Protein AF-A0AAN7Z138-F1 (afdb_monomer)

Nearest PDB structures (foldseek):
  6t9k-assembly1_I  TM=9.105E-01  e=2.725E-05  Saccharomyces cerevisiae S288C
  6t9i-assembly1_I  TM=9.105E-01  e=2.725E-05  Saccharomyces cerevisiae S288C
  7edx-assembly1_l  TM=8.128E-01  e=2.389E-03  Homo sapiens
  1h3o-assembly2_D  TM=9.743E-01  e=6.381E-02  Homo sapiens

Secondary structure (DSSP, 8-state):
-HHHHHHHTT-SS--HHHHHHHHHHHS----TT---GGG---------HHHHHHHHHHHHHHHHTTSS--

Sequence (70 aa):
MACRLAKERGSKVLEIRDIQLVLERVYNIRIPGYTSDELRTVRKVQPSPNWIAKMSAIQAAKVTSGKDDK

InterPro domains:
  IPR003228 Transcription initiation factor TFIID subunit 12 domain [PF03847] (2-29)
  IPR009072 Histone-fold [G3DSA:1.10.20.10] (1-31)
  IPR037794 Transcription initiation factor TFIID subunit 12 [PTHR12264] (1-61)

pLDDT: mean 77.16, std 12.81, range [40.88, 89.19]

Radius of gyration: 21.7 Å; Cα contacts (8 Å, |Δi|>4): 28; chains: 1; bounding box: 36×36×59 Å

Structure (mmCIF, N/CA/C/O backbone):
data_AF-A0AAN7Z138-F1
#
_entry.id   AF-A0AAN7Z138-F1
#
loop_
_atom_site.group_PDB
_atom_site.id
_atom_site.type_symbol
_atom_site.label_atom_id
_atom_site.label_alt_id
_atom_site.label_comp_id
_atom_site.label_asym_id
_atom_site.label_entity_id
_atom_site.label_seq_id
_atom_site.pdbx_PDB_ins_code
_atom_site.Cartn_x
_atom_site.Cartn_y
_atom_site.Cartn_z
_atom_site.occupancy
_atom_site.B_iso_or_equiv
_atom_site.auth_seq_id
_atom_site.auth_comp_id
_atom_site.auth_asym_id
_atom_site.auth_atom_id
_atom_site.pdbx_PDB_model_num
ATOM 1 N N . MET A 1 1 ? -10.876 -5.557 1.443 1.00 79.94 1 MET A N 1
ATOM 2 C CA . MET A 1 1 ? -9.416 -5.650 1.197 1.00 79.94 1 MET A CA 1
ATOM 3 C C . MET A 1 1 ? -8.602 -4.980 2.305 1.00 79.94 1 MET A C 1
ATOM 5 O O . MET A 1 1 ? -7.796 -5.670 2.911 1.00 79.94 1 MET A O 1
ATOM 9 N N . ALA A 1 2 ? -8.859 -3.713 2.656 1.00 84.62 2 ALA A N 1
ATOM 10 C CA . ALA A 1 2 ? -8.089 -2.997 3.687 1.00 84.62 2 ALA A CA 1
ATOM 11 C C . ALA A 1 2 ? -8.142 -3.655 5.085 1.00 84.62 2 ALA A C 1
ATOM 13 O O . ALA A 1 2 ? -7.106 -3.897 5.688 1.00 84.62 2 ALA A O 1
ATOM 14 N N . CYS A 1 3 ? -9.316 -4.086 5.565 1.00 85.56 3 CYS A N 1
ATOM 15 C CA . CYS A 1 3 ? -9.414 -4.776 6.864 1.00 85.56 3 CYS A CA 1
ATOM 16 C C . CYS A 1 3 ? -8.658 -6.116 6.909 1.00 85.56 3 CYS A C 1
ATOM 18 O O . CYS A 1 3 ? -8.223 -6.553 7.970 1.00 85.56 3 CYS A O 1
ATOM 20 N N . ARG A 1 4 ? -8.488 -6.777 5.754 1.00 87.88 4 ARG A N 1
ATOM 21 C CA . ARG A 1 4 ? -7.699 -8.011 5.661 1.00 87.88 4 ARG A CA 1
ATOM 22 C C . ARG A 1 4 ? -6.205 -7.713 5.799 1.00 87.88 4 ARG A C 1
ATOM 24 O O . ARG A 1 4 ? -5.526 -8.450 6.498 1.00 87.88 4 ARG A O 1
ATOM 31 N N . LEU A 1 5 ? -5.731 -6.618 5.204 1.00 86.31 5 LEU A N 1
ATOM 32 C CA . LEU A 1 5 ? -4.353 -6.136 5.357 1.00 86.31 5 LEU A CA 1
ATOM 33 C C . LEU A 1 5 ? -4.048 -5.721 6.803 1.00 86.31 5 LEU A C 1
ATOM 35 O O . LEU A 1 5 ? -3.013 -6.112 7.337 1.00 86.31 5 LEU A O 1
ATOM 39 N N . ALA A 1 6 ? -4.989 -5.043 7.471 1.00 86.50 6 ALA A N 1
ATOM 40 C CA . ALA A 1 6 ? -4.864 -4.705 8.891 1.00 86.50 6 ALA A CA 1
ATOM 41 C C . ALA A 1 6 ? -4.675 -5.964 9.752 1.00 86.50 6 ALA A C 1
ATOM 43 O O . ALA A 1 6 ? -3.785 -6.026 10.603 1.00 86.50 6 ALA A O 1
ATOM 44 N N . LYS A 1 7 ? -5.469 -7.003 9.461 1.00 88.12 7 LYS A N 1
ATOM 45 C CA . LYS A 1 7 ? -5.383 -8.303 10.129 1.00 88.12 7 LYS A CA 1
ATOM 46 C C . LYS A 1 7 ? -4.072 -9.038 9.829 1.00 88.12 7 LYS A C 1
ATOM 48 O O . LYS A 1 7 ? -3.510 -9.620 10.748 1.00 88.12 7 LYS A O 1
ATOM 53 N N . GLU A 1 8 ? -3.570 -9.006 8.593 1.00 86.62 8 GLU A N 1
ATOM 54 C CA . GLU A 1 8 ? -2.277 -9.621 8.229 1.00 86.62 8 GLU A CA 1
ATOM 55 C C . GLU A 1 8 ? -1.078 -8.907 8.857 1.00 86.62 8 GLU A C 1
ATOM 57 O O . GLU A 1 8 ? -0.099 -9.557 9.210 1.00 86.62 8 GLU A O 1
ATOM 62 N N . ARG A 1 9 ? -1.177 -7.594 9.094 1.00 84.44 9 ARG A N 1
ATOM 63 C CA . ARG A 1 9 ? -0.204 -6.867 9.923 1.00 84.44 9 ARG A CA 1
ATOM 64 C C . ARG A 1 9 ? -0.253 -7.296 11.400 1.00 84.44 9 ARG A C 1
ATOM 66 O O . ARG A 1 9 ? 0.670 -7.004 12.150 1.00 84.44 9 ARG A O 1
ATOM 73 N N . GLY A 1 10 ? -1.323 -7.965 11.831 1.00 84.12 10 GLY A N 1
ATOM 74 C CA . GLY A 1 10 ? -1.570 -8.297 13.234 1.00 84.12 10 GLY A CA 1
ATOM 75 C C . GLY A 1 10 ? -2.245 -7.172 14.025 1.00 84.12 10 GLY A C 1
ATOM 76 O O . GLY A 1 10 ? -2.319 -7.256 15.249 1.00 84.12 10 GLY A O 1
ATOM 77 N N . SER A 1 11 ? -2.761 -6.132 13.359 1.00 84.81 11 SER A N 1
ATOM 78 C CA . SER A 1 11 ? -3.527 -5.077 14.026 1.00 84.81 11 SER A CA 1
ATOM 79 C C . SER A 1 11 ? -5.006 -5.450 14.135 1.00 84.81 11 SER A C 1
ATOM 81 O O . SER A 1 11 ? -5.610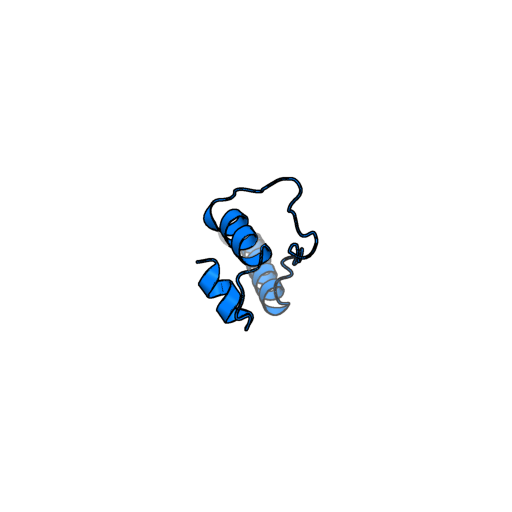 -5.986 13.204 1.00 84.81 11 SER A O 1
ATOM 83 N N . LYS A 1 12 ? -5.612 -5.136 15.286 1.00 86.31 12 LYS A N 1
ATOM 84 C CA . LYS A 1 12 ? -7.070 -5.223 15.496 1.00 86.31 12 LYS A CA 1
ATOM 85 C C . LYS A 1 12 ? -7.810 -3.972 15.023 1.00 86.31 12 LYS A C 1
ATOM 87 O O . LYS A 1 12 ? -9.038 -3.975 14.998 1.00 86.31 12 LYS A O 1
ATOM 92 N N . VAL A 1 13 ? -7.079 -2.919 14.662 1.00 87.88 13 VAL A N 1
ATOM 93 C CA . VAL A 1 13 ? -7.636 -1.631 14.250 1.00 87.88 13 VAL A CA 1
ATOM 94 C C . VAL A 1 13 ? -7.259 -1.363 12.799 1.00 87.88 13 VAL A C 1
ATOM 96 O O . VAL A 1 13 ? -6.134 -1.624 12.370 1.00 87.88 13 VAL A O 1
ATOM 99 N N . LEU A 1 14 ? -8.220 -0.843 12.038 1.00 85.81 14 LEU A N 1
ATOM 100 C CA . LEU A 1 14 ? -7.988 -0.399 10.672 1.00 85.81 14 LEU A CA 1
ATOM 101 C C . LEU A 1 14 ? -7.191 0.908 10.700 1.00 85.81 14 LEU A C 1
ATOM 103 O O . LEU A 1 14 ? 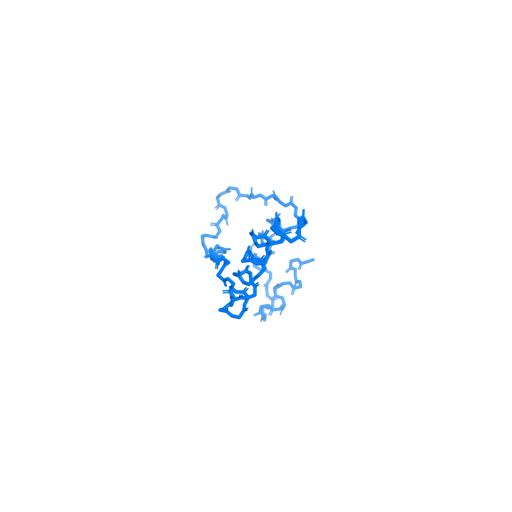-7.674 1.917 11.206 1.00 85.81 14 LEU A O 1
ATOM 107 N N . GLU A 1 15 ? -5.983 0.890 10.143 1.00 85.81 15 GLU A N 1
ATOM 108 C CA . GLU A 1 15 ? -5.150 2.086 10.026 1.00 85.81 15 GLU A CA 1
ATOM 109 C C . GLU A 1 15 ? -5.263 2.691 8.626 1.00 85.81 15 GLU A C 1
ATOM 111 O O . GLU A 1 15 ? -5.529 2.006 7.636 1.00 85.81 15 GLU A O 1
ATOM 116 N N . ILE A 1 16 ? -4.965 3.986 8.526 1.00 84.75 16 ILE A N 1
ATOM 117 C CA . ILE A 1 16 ? -4.960 4.728 7.257 1.00 84.75 16 ILE A CA 1
ATOM 118 C C . ILE A 1 16 ? -4.038 4.089 6.208 1.00 84.75 16 ILE A C 1
ATOM 120 O O . ILE A 1 16 ? -4.361 4.073 5.021 1.00 84.75 16 ILE A O 1
ATOM 124 N N . ARG A 1 17 ? -2.933 3.473 6.645 1.00 81.38 17 ARG A N 1
ATOM 125 C CA . ARG A 1 17 ? -1.990 2.750 5.782 1.00 81.38 17 ARG A CA 1
ATOM 126 C C . ARG A 1 17 ? -2.646 1.590 5.027 1.00 81.38 17 ARG A C 1
ATOM 128 O O . ARG A 1 17 ? -2.291 1.354 3.875 1.00 81.38 17 ARG A O 1
ATOM 135 N N . ASP A 1 18 ? -3.600 0.887 5.639 1.00 86.00 18 ASP A N 1
ATOM 136 C CA . ASP A 1 18 ? -4.290 -0.244 5.003 1.00 86.00 18 ASP A CA 1
ATOM 137 C C . ASP A 1 18 ? -5.191 0.220 3.861 1.00 86.00 18 ASP A C 1
ATOM 139 O O . ASP A 1 18 ? -5.282 -0.425 2.817 1.00 86.00 18 ASP A O 1
ATOM 143 N N . ILE A 1 19 ? -5.848 1.362 4.060 1.00 86.31 19 ILE A N 1
ATOM 144 C CA . ILE A 1 19 ? -6.713 1.986 3.059 1.00 86.31 19 ILE A CA 1
ATOM 145 C C . ILE A 1 19 ? -5.855 2.540 1.922 1.00 86.31 19 ILE A C 1
ATOM 147 O O . ILE A 1 19 ? -6.131 2.272 0.753 1.00 86.31 19 ILE A O 1
ATOM 151 N N . GLN A 1 20 ? -4.775 3.242 2.265 1.00 83.94 20 GLN A N 1
ATOM 152 C CA . GLN A 1 20 ? -3.855 3.811 1.290 1.00 83.94 20 GLN A CA 1
ATOM 153 C C . GLN A 1 20 ? -3.209 2.738 0.410 1.00 83.94 20 GLN A C 1
ATOM 155 O O . GLN A 1 20 ? -3.163 2.898 -0.807 1.00 83.94 20 GLN A O 1
ATOM 160 N N . LEU A 1 21 ? -2.794 1.606 0.991 1.00 83.00 21 LEU A N 1
ATOM 161 C CA . LEU A 1 21 ? -2.219 0.494 0.234 1.00 83.00 21 LEU A CA 1
ATOM 162 C C . LEU A 1 21 ? -3.205 -0.068 -0.803 1.00 83.00 21 LEU A C 1
ATOM 164 O O . LEU A 1 21 ? -2.804 -0.367 -1.926 1.00 83.00 21 LEU A O 1
ATOM 168 N N . VAL A 1 22 ? -4.490 -0.195 -0.455 1.00 88.38 22 VAL A N 1
ATOM 169 C CA . VAL A 1 22 ? -5.520 -0.680 -1.391 1.00 88.38 22 VAL A CA 1
ATOM 170 C C . VAL A 1 22 ? -5.779 0.333 -2.499 1.00 88.38 22 VAL A C 1
ATOM 172 O O . VAL A 1 22 ? -5.855 -0.051 -3.664 1.00 88.38 22 VAL A O 1
ATOM 175 N N . LEU A 1 23 ? -5.894 1.615 -2.158 1.00 88.44 23 LEU A N 1
ATOM 176 C CA . LEU A 1 23 ? -6.120 2.671 -3.142 1.00 88.44 23 LEU A CA 1
ATOM 177 C C . LEU A 1 23 ? -4.960 2.777 -4.136 1.00 88.44 23 LEU A C 1
ATOM 179 O O . LEU A 1 23 ? -5.204 2.805 -5.341 1.00 88.44 23 LEU A O 1
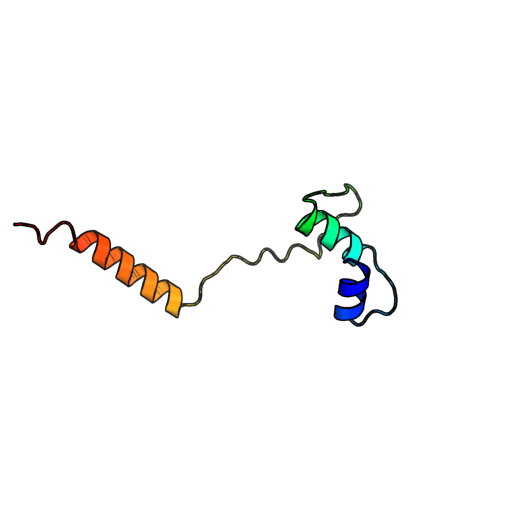ATOM 183 N N . GLU A 1 24 ? -3.715 2.731 -3.659 1.00 86.00 24 GLU A N 1
ATOM 184 C CA . GLU A 1 24 ? -2.539 2.825 -4.527 1.00 86.00 24 GLU A CA 1
ATOM 185 C C . GLU A 1 24 ? -2.312 1.548 -5.355 1.00 86.00 24 GLU A C 1
ATOM 187 O O . GLU A 1 24 ? -1.964 1.644 -6.529 1.00 86.00 24 GLU A O 1
ATOM 192 N N . ARG A 1 25 ? -2.505 0.346 -4.787 1.00 84.38 25 ARG A N 1
ATOM 193 C CA . ARG A 1 25 ? -2.192 -0.923 -5.482 1.00 84.38 25 ARG A CA 1
ATOM 194 C C . ARG A 1 25 ? -3.323 -1.479 -6.341 1.00 84.38 25 ARG A C 1
ATOM 196 O O . ARG A 1 25 ? -3.027 -2.162 -7.316 1.00 84.38 25 ARG A O 1
ATOM 203 N N . VAL A 1 26 ? -4.583 -1.254 -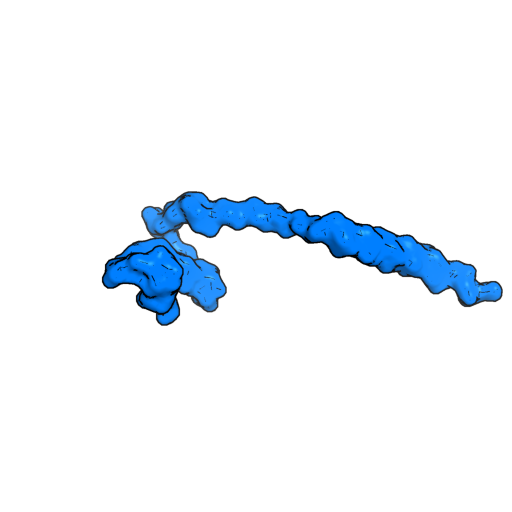5.968 1.00 88.88 26 VAL A N 1
ATOM 204 C CA . VAL A 1 26 ? -5.750 -1.848 -6.652 1.00 88.88 26 VAL A CA 1
ATOM 205 C C . VAL A 1 26 ? -6.413 -0.842 -7.577 1.00 88.88 26 VAL A C 1
ATOM 207 O O . VAL A 1 26 ? -6.752 -1.180 -8.705 1.00 88.88 26 VAL A O 1
ATOM 210 N N . TYR A 1 27 ? -6.577 0.395 -7.109 1.00 87.38 27 TYR A N 1
ATOM 211 C CA . TYR A 1 27 ? -7.302 1.430 -7.845 1.00 87.38 27 TYR A CA 1
ATOM 212 C C . TYR A 1 27 ? -6.383 2.451 -8.522 1.00 87.38 27 TYR A C 1
ATOM 214 O O . TYR A 1 27 ? -6.863 3.262 -9.305 1.00 87.38 27 TYR A O 1
ATOM 222 N N . ASN A 1 28 ? -5.072 2.405 -8.254 1.00 85.62 28 ASN A N 1
ATOM 223 C CA . ASN A 1 28 ? -4.086 3.373 -8.744 1.00 85.62 28 ASN A CA 1
ATOM 224 C C . ASN A 1 28 ? -4.452 4.835 -8.399 1.00 85.62 28 ASN A C 1
ATOM 226 O O . ASN A 1 28 ? -4.139 5.765 -9.141 1.00 85.62 28 ASN A O 1
ATOM 230 N N . ILE A 1 29 ? -5.131 5.034 -7.265 1.00 84.50 29 ILE A N 1
ATOM 231 C CA . ILE A 1 29 ? -5.542 6.343 -6.749 1.00 84.50 29 ILE A CA 1
ATOM 232 C C . ILE A 1 29 ? -4.612 6.717 -5.601 1.00 84.50 29 ILE A C 1
ATOM 234 O O . ILE A 1 29 ? -4.429 5.951 -4.655 1.00 84.50 29 ILE A O 1
ATOM 238 N N . ARG A 1 30 ? -4.061 7.929 -5.660 1.00 79.38 30 ARG A N 1
ATOM 239 C CA . ARG A 1 30 ? -3.229 8.499 -4.603 1.00 79.38 30 ARG A CA 1
ATOM 240 C C . ARG A 1 30 ? -3.916 9.717 -4.004 1.00 79.38 30 ARG A C 1
ATOM 242 O O . ARG A 1 30 ? -4.264 10.644 -4.727 1.00 79.38 30 ARG A O 1
ATOM 249 N N . ILE A 1 31 ? -4.060 9.720 -2.682 1.00 78.19 31 ILE A N 1
ATOM 250 C CA . ILE A 1 31 ? -4.629 10.844 -1.938 1.00 78.19 31 ILE A CA 1
ATOM 251 C C . ILE A 1 31 ? -3.483 11.791 -1.529 1.00 78.19 31 ILE A C 1
ATOM 253 O O . ILE A 1 31 ? -2.590 11.379 -0.779 1.00 78.19 31 ILE A O 1
ATOM 257 N N . PRO A 1 32 ? -3.467 13.047 -2.016 1.00 78.38 32 PRO A N 1
ATOM 258 C CA . PRO A 1 32 ? -2.493 14.050 -1.591 1.00 78.38 32 PRO A CA 1
ATOM 259 C C . PRO A 1 32 ? -2.636 14.352 -0.093 1.00 78.38 32 PRO A C 1
ATOM 261 O O . PRO A 1 32 ? -3.742 14.359 0.437 1.00 78.38 32 PRO A O 1
ATOM 264 N N . GLY A 1 33 ? -1.524 14.597 0.603 1.00 74.88 33 GLY A N 1
ATOM 265 C CA . GLY A 1 33 ? -1.532 14.951 2.032 1.00 74.88 33 GLY A CA 1
ATOM 266 C C . GLY A 1 33 ? -1.668 13.777 3.012 1.00 74.88 33 GLY A C 1
ATOM 267 O O . GLY A 1 33 ? -1.403 13.960 4.192 1.00 74.88 33 GLY A O 1
ATOM 268 N N . TYR A 1 34 ? -1.995 12.569 2.534 1.00 68.38 34 TYR A N 1
ATOM 269 C CA . TYR A 1 34 ? -2.013 11.334 3.339 1.00 68.38 34 TYR A CA 1
ATOM 270 C C . TYR A 1 34 ? -0.876 10.358 2.997 1.00 68.38 34 TYR A C 1
ATOM 272 O O . TYR A 1 34 ? -0.761 9.302 3.618 1.00 68.38 34 TYR A O 1
ATOM 280 N N . THR A 1 35 ? -0.010 10.709 2.036 1.00 58.72 35 THR A N 1
ATOM 281 C CA . THR A 1 35 ? 1.126 9.875 1.615 1.00 58.72 35 THR A CA 1
ATOM 282 C C . THR A 1 35 ? 2.048 9.602 2.803 1.00 58.72 35 THR A C 1
ATOM 284 O O . THR A 1 35 ? 2.762 10.477 3.275 1.00 58.72 35 THR A O 1
ATOM 287 N N . SER A 1 36 ? 2.035 8.355 3.274 1.00 56.59 36 SER A N 1
ATOM 288 C CA . SER A 1 36 ? 3.076 7.827 4.140 1.00 56.59 36 SER A CA 1
ATOM 289 C C . SER A 1 36 ? 4.305 7.649 3.263 1.00 56.59 36 SER A C 1
ATOM 291 O O . SER A 1 36 ? 4.364 6.708 2.467 1.00 56.59 36 SER A O 1
ATOM 293 N N . ASP A 1 37 ? 5.295 8.523 3.418 1.00 56.97 37 ASP A N 1
ATOM 294 C CA . ASP A 1 37 ? 6.634 8.311 2.858 1.00 56.97 37 ASP A CA 1
ATOM 295 C C . ASP A 1 37 ? 7.243 6.953 3.289 1.00 56.97 37 ASP A C 1
ATOM 297 O O . ASP A 1 37 ? 8.139 6.433 2.631 1.00 56.97 37 ASP A O 1
ATOM 301 N N . GLU A 1 38 ? 6.683 6.291 4.312 1.00 54.81 38 GLU A N 1
ATOM 302 C CA . GLU A 1 38 ? 7.052 4.937 4.752 1.00 54.81 38 GLU A CA 1
ATOM 303 C C . GLU A 1 38 ? 6.696 3.794 3.782 1.00 54.81 38 GLU A C 1
ATOM 305 O O . GLU A 1 38 ? 7.277 2.712 3.882 1.00 54.81 38 GLU A O 1
ATOM 310 N N . LEU A 1 39 ? 5.755 3.968 2.843 1.00 54.19 39 LEU A N 1
ATOM 311 C CA . LEU A 1 39 ? 5.283 2.853 1.997 1.00 54.19 39 LEU A CA 1
ATOM 312 C C . LEU A 1 39 ? 6.018 2.742 0.653 1.00 54.19 39 LEU A C 1
ATOM 314 O O . LEU A 1 39 ? 5.628 1.968 -0.223 1.00 54.19 39 LEU A O 1
ATOM 318 N N . ARG A 1 40 ? 7.106 3.489 0.462 1.00 54.09 40 ARG A N 1
ATOM 319 C CA . ARG A 1 40 ? 7.997 3.2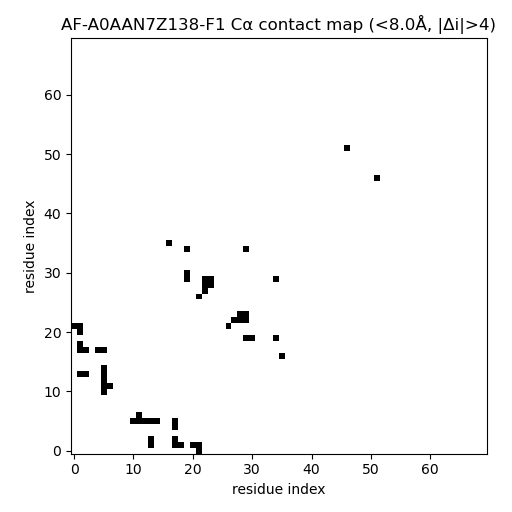88 -0.683 1.00 54.09 40 ARG A CA 1
ATOM 320 C C . ARG A 1 40 ? 9.280 2.629 -0.231 1.00 54.09 40 ARG A C 1
ATOM 322 O O . ARG A 1 40 ? 10.342 3.238 -0.192 1.00 54.09 40 ARG A O 1
ATOM 329 N N . THR A 1 41 ? 9.212 1.317 -0.035 1.00 56.75 41 THR A N 1
ATOM 330 C CA . THR A 1 41 ? 10.405 0.524 -0.311 1.00 56.75 41 THR A CA 1
ATOM 331 C C . THR A 1 41 ? 10.633 0.610 -1.817 1.00 56.75 41 THR A C 1
ATOM 333 O O . THR A 1 41 ? 10.018 -0.106 -2.609 1.00 56.75 41 THR A O 1
ATOM 336 N N . VAL A 1 42 ? 11.489 1.542 -2.246 1.00 56.16 42 VAL A N 1
ATOM 337 C CA . VAL A 1 42 ? 12.081 1.511 -3.587 1.00 56.16 42 VAL A CA 1
ATOM 338 C C . VAL A 1 42 ? 12.986 0.288 -3.605 1.00 56.16 42 VAL A C 1
ATOM 340 O O . VAL A 1 42 ? 14.203 0.362 -3.442 1.00 56.16 42 VAL A O 1
ATOM 343 N N . ARG A 1 43 ? 12.373 -0.889 -3.722 1.00 60.34 43 ARG A N 1
ATOM 344 C CA . ARG A 1 43 ? 13.097 -2.126 -3.919 1.00 60.34 43 ARG A CA 1
ATOM 345 C C . ARG A 1 43 ? 13.600 -2.044 -5.348 1.00 60.34 43 ARG A C 1
ATOM 347 O O . ARG A 1 43 ? 12.863 -2.345 -6.284 1.00 60.34 43 ARG A O 1
ATOM 354 N N . LYS A 1 44 ? 14.843 -1.578 -5.520 1.00 61.94 44 LYS A N 1
ATOM 355 C CA . LYS A 1 44 ? 15.566 -1.798 -6.772 1.00 61.94 44 LYS A CA 1
ATOM 356 C C . LYS A 1 44 ? 15.442 -3.289 -7.036 1.00 61.94 44 LYS A C 1
ATOM 358 O O . LYS A 1 44 ? 15.840 -4.094 -6.192 1.00 61.94 44 LYS A O 1
ATOM 363 N N . VAL A 1 45 ? 14.798 -3.644 -8.141 1.00 67.69 45 VAL A N 1
ATOM 364 C CA . VAL A 1 45 ? 14.665 -5.035 -8.555 1.00 67.69 45 VAL A CA 1
ATOM 365 C C . VAL A 1 45 ? 16.065 -5.468 -8.965 1.00 67.69 45 VAL A C 1
ATOM 367 O O . VAL A 1 45 ? 16.445 -5.344 -10.121 1.00 67.69 45 VAL A O 1
ATOM 370 N N . GLN A 1 46 ? 16.875 -5.863 -7.984 1.00 74.69 46 GLN A N 1
ATOM 371 C CA . GLN A 1 46 ? 18.136 -6.531 -8.227 1.00 74.69 46 GLN A CA 1
ATOM 372 C C . GLN A 1 46 ? 17.817 -8.018 -8.336 1.00 74.69 46 GLN A C 1
ATOM 374 O O . GLN A 1 46 ? 17.464 -8.638 -7.325 1.00 74.69 46 GLN A O 1
ATOM 379 N N . PRO A 1 47 ? 17.830 -8.584 -9.552 1.00 79.50 47 PRO A N 1
ATOM 380 C CA . PRO A 1 47 ? 17.658 -10.012 -9.708 1.00 79.50 47 PRO A CA 1
ATOM 381 C C . PRO A 1 47 ? 18.764 -10.767 -8.965 1.00 79.50 47 PRO A C 1
ATOM 383 O O . PRO A 1 47 ? 19.875 -10.274 -8.785 1.00 79.50 47 PRO A O 1
ATOM 386 N N . SER A 1 48 ? 18.459 -11.994 -8.542 1.00 86.19 48 SER A N 1
ATOM 387 C CA . SER A 1 48 ? 19.465 -12.859 -7.919 1.00 86.19 48 SER A CA 1
ATOM 388 C C . SER A 1 48 ? 20.679 -13.060 -8.846 1.00 86.19 48 SER A C 1
ATOM 390 O O . SER A 1 48 ? 20.503 -13.109 -10.068 1.00 86.19 48 SER A O 1
ATOM 392 N N . PRO A 1 49 ? 21.897 -13.257 -8.309 1.00 83.38 49 PRO A N 1
ATOM 393 C CA . PRO A 1 49 ? 23.084 -13.534 -9.124 1.00 83.38 49 PRO A CA 1
ATOM 394 C C . PRO A 1 49 ? 22.891 -14.710 -10.098 1.00 83.38 49 PRO A C 1
ATOM 396 O O . PRO A 1 49 ? 23.315 -14.642 -11.249 1.00 83.38 49 PRO A O 1
ATOM 399 N N . ASN A 1 50 ? 22.145 -15.742 -9.684 1.00 88.25 50 ASN A N 1
ATOM 400 C CA . ASN A 1 50 ? 21.791 -16.884 -10.533 1.00 88.25 50 ASN A CA 1
ATOM 401 C C . ASN A 1 50 ? 20.923 -16.485 -11.739 1.00 88.25 50 ASN A C 1
ATOM 403 O O . ASN A 1 50 ? 21.054 -17.065 -12.816 1.00 88.25 50 ASN A O 1
ATOM 407 N N . TRP A 1 51 ? 20.032 -15.503 -11.582 1.00 86.25 51 TRP A N 1
ATOM 408 C CA . TRP A 1 51 ? 19.246 -14.957 -12.692 1.00 86.25 51 TRP A CA 1
ATOM 409 C C . TRP A 1 51 ? 20.117 -14.135 -13.645 1.00 86.25 51 TRP A C 1
ATOM 411 O O . TRP A 1 51 ? 19.986 -14.272 -14.859 1.00 86.25 51 TRP A O 1
ATOM 421 N N . ILE A 1 52 ? 21.036 -13.327 -13.108 1.00 88.50 52 ILE A N 1
ATOM 422 C CA . ILE A 1 52 ? 21.971 -12.525 -13.911 1.00 88.50 52 ILE A CA 1
ATOM 423 C C . ILE A 1 52 ? 22.850 -13.434 -14.782 1.00 88.50 52 ILE A C 1
ATOM 425 O O . ILE A 1 52 ? 22.977 -13.190 -15.980 1.00 88.50 52 ILE A O 1
ATOM 429 N N . ALA A 1 53 ? 23.381 -14.525 -14.218 1.00 87.62 53 ALA A N 1
ATOM 430 C CA . ALA A 1 53 ? 24.171 -15.507 -14.962 1.00 87.62 53 ALA A CA 1
ATOM 431 C C . ALA A 1 53 ? 23.375 -16.150 -16.113 1.00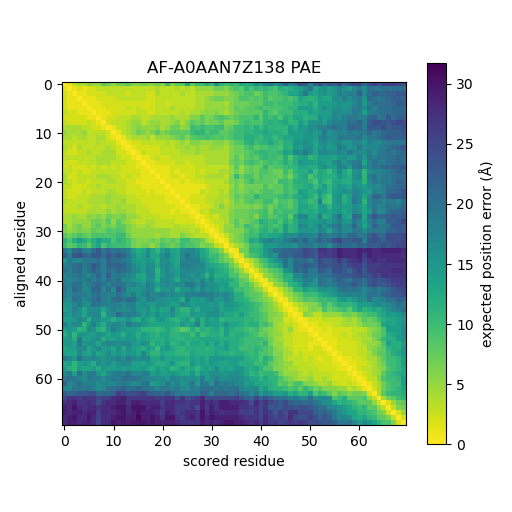 87.62 53 ALA A C 1
ATOM 433 O O . ALA A 1 53 ? 23.872 -16.243 -17.236 1.00 87.62 53 ALA A O 1
ATOM 434 N N . LYS A 1 54 ? 22.108 -16.521 -15.868 1.00 87.75 54 LYS A N 1
ATOM 435 C CA . LYS A 1 54 ? 21.212 -17.051 -16.913 1.00 87.75 54 LYS A CA 1
ATOM 436 C C . LYS A 1 54 ? 20.941 -16.028 -18.017 1.00 87.75 54 LYS A C 1
ATOM 438 O O . LYS A 1 54 ? 20.967 -16.382 -19.191 1.00 87.75 54 LYS A O 1
ATOM 443 N N . MET A 1 55 ? 20.699 -14.767 -17.658 1.00 89.19 55 MET A N 1
ATOM 444 C CA . MET A 1 55 ? 20.476 -13.695 -18.633 1.00 89.19 55 MET A CA 1
ATOM 445 C C . MET A 1 55 ? 21.721 -13.419 -19.479 1.00 89.19 55 MET A C 1
ATOM 447 O O . MET A 1 55 ? 21.591 -13.271 -20.691 1.00 89.19 55 MET A O 1
ATOM 451 N N . SER A 1 56 ? 22.910 -13.421 -18.870 1.00 86.62 56 SER A N 1
ATOM 452 C CA . SER A 1 56 ? 24.185 -13.266 -19.581 1.00 86.62 56 SER A CA 1
ATOM 453 C C . SER A 1 56 ? 24.414 -14.402 -20.584 1.00 86.62 56 SER A C 1
ATOM 455 O O . SER A 1 56 ? 24.716 -14.147 -21.747 1.00 86.62 56 SER A O 1
ATOM 457 N N . ALA A 1 57 ? 24.158 -15.653 -20.184 1.00 85.06 57 ALA A N 1
ATOM 458 C CA . ALA A 1 57 ? 24.252 -16.804 -21.084 1.00 85.06 57 ALA A CA 1
ATOM 459 C C . ALA A 1 57 ? 23.262 -16.712 -22.262 1.00 85.06 57 ALA A C 1
ATOM 461 O O . ALA A 1 57 ? 23.637 -16.968 -23.403 1.00 85.06 57 ALA A O 1
ATOM 462 N N . ILE A 1 58 ? 22.016 -16.288 -22.012 1.00 86.38 58 ILE A N 1
ATOM 463 C CA . ILE A 1 58 ? 21.013 -16.073 -23.070 1.00 86.38 58 ILE A CA 1
ATOM 464 C C . ILE A 1 58 ? 21.432 -14.934 -24.009 1.00 86.38 58 ILE A C 1
ATOM 466 O O . ILE A 1 58 ? 21.232 -15.033 -25.217 1.00 86.38 58 ILE A O 1
ATOM 470 N N . GLN A 1 59 ? 22.007 -13.850 -23.486 1.00 85.06 59 GLN A N 1
ATOM 471 C CA . GLN A 1 59 ? 22.523 -12.749 -24.303 1.00 85.06 59 GLN A CA 1
ATOM 472 C C . GLN A 1 59 ? 23.707 -13.193 -25.167 1.00 85.06 59 GLN A C 1
ATOM 474 O O . GLN A 1 59 ? 23.717 -12.900 -26.360 1.00 85.06 59 GLN A O 1
ATOM 479 N N . ALA A 1 60 ? 24.654 -13.941 -24.598 1.00 81.44 60 ALA A N 1
ATOM 480 C CA . ALA A 1 60 ? 25.779 -14.507 -25.335 1.00 81.44 60 ALA A CA 1
ATOM 481 C C . ALA A 1 60 ? 25.297 -15.432 -26.464 1.00 81.44 60 ALA A C 1
ATOM 483 O O . ALA A 1 60 ? 25.703 -15.254 -27.609 1.00 81.44 60 ALA A O 1
ATOM 484 N N . ALA A 1 61 ? 24.353 -16.331 -26.165 1.00 80.25 61 ALA A N 1
ATOM 485 C CA . ALA A 1 61 ? 23.757 -17.228 -27.153 1.00 80.25 61 ALA A CA 1
ATOM 486 C C . ALA A 1 61 ? 23.023 -16.471 -28.273 1.00 80.25 61 ALA A C 1
ATOM 488 O O . ALA A 1 61 ? 23.137 -16.840 -29.438 1.00 80.25 61 ALA A O 1
ATOM 489 N N . LYS A 1 62 ? 22.311 -15.378 -27.957 1.00 80.69 62 LYS A N 1
ATOM 490 C CA . LYS A 1 62 ? 21.669 -14.526 -28.975 1.00 80.69 62 LYS A 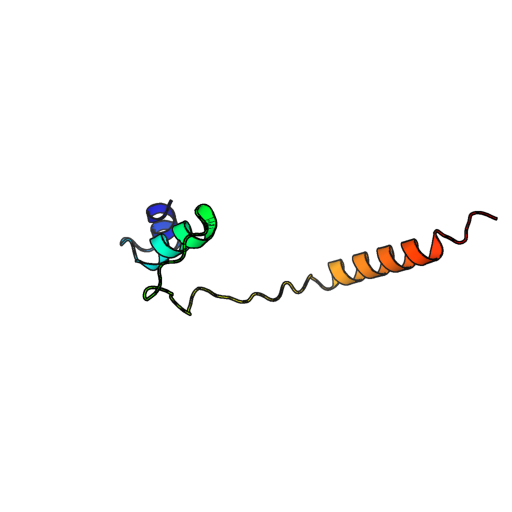CA 1
ATOM 491 C C . LYS A 1 62 ? 22.686 -13.906 -29.936 1.00 80.69 62 LYS A C 1
ATOM 493 O O . LYS A 1 62 ? 22.426 -13.858 -31.133 1.00 80.69 62 LYS A O 1
ATOM 498 N N . VAL A 1 63 ? 23.834 -13.454 -29.430 1.00 77.50 63 VAL A N 1
ATOM 499 C CA . VAL A 1 63 ? 24.887 -12.829 -30.251 1.00 77.50 63 VAL A CA 1
ATOM 500 C C . VAL A 1 63 ? 25.594 -13.856 -31.142 1.00 7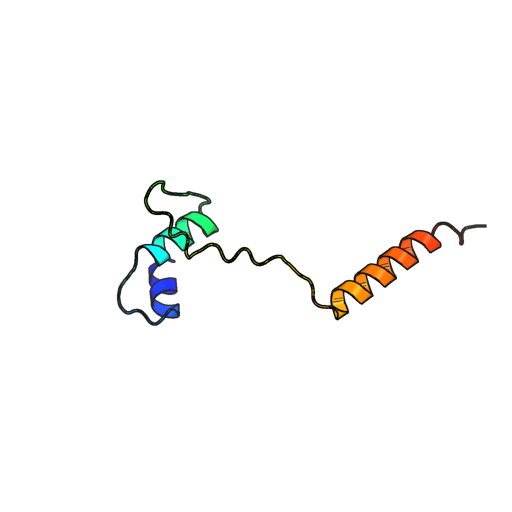7.50 63 VAL A C 1
ATOM 502 O O . VAL A 1 63 ? 25.966 -13.528 -32.267 1.00 77.50 63 VAL A O 1
ATOM 505 N N . THR A 1 64 ? 25.747 -15.099 -30.683 1.00 69.44 64 THR A N 1
ATOM 506 C CA . THR A 1 64 ? 26.388 -16.168 -31.465 1.00 69.44 64 THR A CA 1
ATOM 507 C C . THR A 1 64 ? 25.431 -16.869 -32.432 1.00 69.44 64 THR A C 1
ATOM 509 O O . THR A 1 64 ? 25.863 -17.261 -33.508 1.00 69.44 64 THR A O 1
ATOM 512 N N . SER A 1 65 ? 24.129 -16.940 -32.124 1.00 59.00 65 SER A N 1
ATOM 513 C CA . SER A 1 65 ? 23.112 -17.605 -32.965 1.00 59.00 65 SER A CA 1
ATOM 514 C C . SER A 1 65 ? 22.873 -16.970 -34.343 1.00 59.00 65 SER A C 1
ATOM 516 O O . SER A 1 65 ? 22.208 -17.564 -35.178 1.00 59.00 65 SER A O 1
ATOM 518 N N . GLY A 1 66 ? 23.422 -15.781 -34.614 1.00 55.59 66 GLY A N 1
ATOM 519 C CA . GLY A 1 66 ? 23.411 -15.176 -35.952 1.00 55.59 66 GLY A CA 1
ATOM 520 C C . GLY A 1 66 ? 24.561 -15.626 -36.862 1.00 55.59 66 GLY A C 1
ATOM 521 O O . GLY A 1 66 ? 24.717 -15.058 -37.942 1.00 55.59 66 GLY A O 1
ATOM 5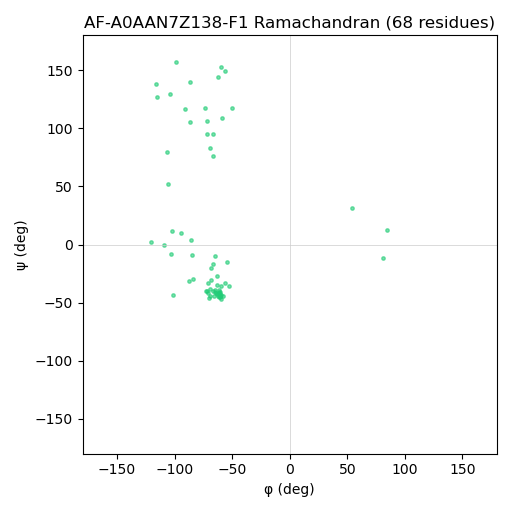22 N N . LYS A 1 67 ? 25.416 -16.561 -36.419 1.00 52.09 67 LYS A N 1
ATOM 523 C CA . LYS A 1 67 ? 26.665 -16.919 -37.113 1.00 52.09 67 LYS A CA 1
ATOM 524 C C . LYS A 1 67 ? 26.772 -18.389 -37.540 1.00 52.09 67 LYS A C 1
ATOM 526 O O . LYS A 1 67 ? 27.783 -18.736 -38.139 1.00 52.09 67 LYS A O 1
ATOM 531 N N . ASP A 1 68 ? 25.737 -19.195 -37.301 1.00 54.59 68 ASP A N 1
ATOM 532 C CA . ASP A 1 68 ? 25.704 -20.629 -37.637 1.00 54.59 68 ASP A CA 1
ATOM 533 C C . ASP A 1 68 ? 24.879 -20.960 -38.908 1.00 54.59 68 ASP A C 1
ATOM 535 O O . ASP A 1 68 ? 24.630 -22.126 -39.189 1.00 54.59 68 ASP A O 1
ATOM 539 N N . ASP A 1 69 ? 24.490 -19.957 -39.711 1.00 54.47 69 ASP A N 1
ATOM 540 C CA . ASP A 1 69 ? 23.815 -20.124 -41.018 1.00 54.47 69 ASP A CA 1
ATOM 541 C C . ASP A 1 69 ? 24.758 -19.832 -42.212 1.00 54.47 69 ASP A C 1
ATOM 543 O O . ASP A 1 69 ? 24.457 -19.022 -43.098 1.00 54.47 69 ASP A O 1
ATOM 547 N N . LYS A 1 70 ? 25.938 -20.463 -42.246 1.00 40.88 70 LYS A N 1
ATOM 548 C CA . LYS A 1 70 ? 26.764 -20.547 -43.465 1.00 40.88 70 LYS A CA 1
ATOM 549 C C . LYS A 1 70 ? 27.555 -21.840 -43.566 1.00 40.88 70 LYS A C 1
ATOM 551 O O . LYS A 1 70 ? 28.198 -22.206 -42.562 1.00 40.88 70 LYS A O 1
#

Solvent-accessible surface area (backbone atoms only — not comparable to full-atom values): 4494 Å² total; per-residue (Å²): 112,35,65,57,49,19,46,74,74,68,42,95,57,81,48,72,66,29,50,50,51,43,32,46,73,75,69,70,45,81,64,84,96,70,73,60,80,81,78,63,78,79,69,72,87,71,73,55,71,72,53,51,54,53,50,50,51,53,50,52,48,58,69,52,67,77,69,76,89,122

Organism: NCBI:txid326684

Mean predicted aligned error: 12.1 Å

Foldseek 3Di:
DLVVVCVVVVHPDRDPVSVQCCCCPPVVDHDPPSDDPVPDPVPPPDDDPVVVVVVVVVVVCVVCVVPPPD